Protein AF-W1Y7B3-F1 (afdb_monomer_lite)

InterPro domains:
  IPR020094 Pseudouridine synthase TruA/RsuA/RluB/E/F, N-terminal [G3DSA:3.30.70.580] (31-47)
  IPR020103 Pseudouridine synthase, catalytic domain superfamily [SSF55120] (1-49)
  IPR042092 Pseudouridine synthase, RsuA/RluB/E/F, catalytic domain [G3DSA:3.30.70.1560] (1-30)

Structure (mmCIF, N/CA/C/O backbone):
data_AF-W1Y7B3-F1
#
_entry.id   AF-W1Y7B3-F1
#
loop_
_atom_site.group_PDB
_atom_site.id
_atom_site.type_symbol
_atom_site.label_atom_id
_atom_site.label_alt_id
_atom_site.label_comp_id
_atom_site.label_asym_id
_atom_site.label_entity_id
_atom_site.label_seq_id
_atom_site.pdbx_PDB_ins_code
_atom_site.Cartn_x
_atom_site.Cartn_y
_atom_site.Cartn_z
_atom_site.occupancy
_atom_site.B_iso_or_equiv
_atom_site.auth_seq_id
_atom_site.auth_comp_id
_atom_site.auth_asym_id
_atom_site.auth_atom_id
_atom_site.pdbx_PDB_model_num
ATOM 1 N N . GLU A 1 1 ? -10.533 3.707 -7.830 1.00 83.62 1 GLU A N 1
ATOM 2 C CA . GLU A 1 1 ? -10.861 4.738 -6.817 1.00 83.62 1 GLU A CA 1
ATOM 3 C C . GLU A 1 1 ? -9.845 4.682 -5.679 1.00 83.62 1 GLU A C 1
ATOM 5 O O . GLU A 1 1 ? -8.873 3.946 -5.804 1.00 83.62 1 GLU A O 1
ATOM 10 N N . GLY A 1 2 ? -10.028 5.457 -4.611 1.00 88.88 2 GLY A N 1
ATOM 11 C CA . GLY A 1 2 ? -9.074 5.545 -3.501 1.00 88.88 2 GLY A CA 1
ATOM 12 C C . GLY A 1 2 ? -9.323 6.772 -2.633 1.00 88.88 2 GLY A C 1
ATOM 13 O O . GLY A 1 2 ? -8.405 7.552 -2.392 1.00 88.88 2 GLY A O 1
ATOM 14 N N . ARG A 1 3 ? -10.583 7.001 -2.241 1.00 94.75 3 ARG A N 1
ATOM 15 C CA . ARG A 1 3 ? -10.945 8.158 -1.410 1.00 94.75 3 ARG A CA 1
ATOM 16 C C . ARG A 1 3 ? -10.393 7.984 0.009 1.00 94.75 3 ARG A C 1
ATOM 18 O O . ARG A 1 3 ? -10.161 6.859 0.457 1.00 94.75 3 ARG A O 1
ATOM 25 N N . ASN A 1 4 ? -10.188 9.099 0.713 1.00 95.69 4 ASN A N 1
ATOM 26 C CA . ASN A 1 4 ? -9.750 9.070 2.109 1.00 95.69 4 ASN A CA 1
ATOM 27 C C . ASN A 1 4 ? -10.708 8.192 2.935 1.00 95.69 4 ASN A C 1
ATOM 29 O O . ASN A 1 4 ? -11.919 8.296 2.773 1.00 95.69 4 ASN A O 1
ATOM 33 N N . HIS A 1 5 ? -10.141 7.274 3.720 1.00 94.62 5 HIS A N 1
ATOM 34 C CA . HIS A 1 5 ? -10.854 6.350 4.615 1.00 94.62 5 HIS A CA 1
ATOM 35 C C . HIS A 1 5 ? -11.964 5.488 3.984 1.00 94.62 5 HIS A C 1
ATOM 37 O O . HIS A 1 5 ? -12.671 4.797 4.708 1.00 94.62 5 HIS A O 1
ATOM 43 N N . GLN A 1 6 ? -12.037 5.394 2.652 1.00 96.81 6 GLN A N 1
ATOM 44 C CA . GLN A 1 6 ? -13.123 4.723 1.926 1.00 96.81 6 GLN A CA 1
ATOM 45 C C . GLN A 1 6 ? -13.483 3.337 2.485 1.00 96.81 6 GLN A C 1
ATOM 47 O O . GLN A 1 6 ? -14.643 3.080 2.785 1.00 96.81 6 GLN A O 1
ATOM 52 N N . VAL A 1 7 ? -12.496 2.453 2.666 1.00 95.50 7 VAL A N 1
ATOM 53 C CA . VAL A 1 7 ? -12.729 1.087 3.173 1.00 95.50 7 VAL A CA 1
ATOM 54 C C . VAL A 1 7 ? -13.204 1.090 4.629 1.00 95.50 7 VAL A C 1
ATOM 56 O O . VAL A 1 7 ? -14.105 0.330 4.975 1.00 95.50 7 VAL A O 1
ATOM 59 N N . LYS A 1 8 ? -12.630 1.958 5.473 1.00 96.69 8 LYS A N 1
ATOM 60 C CA . LYS A 1 8 ? -13.012 2.068 6.888 1.00 96.69 8 LYS A CA 1
ATOM 61 C C . LYS A 1 8 ? -14.445 2.575 7.021 1.00 96.69 8 LYS A C 1
ATOM 63 O O . LYS A 1 8 ? -15.237 1.951 7.717 1.00 96.69 8 LYS A O 1
ATOM 68 N N . ASP A 1 9 ? -14.791 3.626 6.284 1.00 97.00 9 ASP A N 1
ATOM 69 C CA . ASP A 1 9 ? -16.125 4.223 6.307 1.00 97.00 9 ASP A CA 1
ATOM 70 C C . ASP A 1 9 ? -17.182 3.259 5.756 1.00 97.00 9 ASP A C 1
ATOM 72 O O . ASP A 1 9 ? -18.290 3.175 6.282 1.00 97.00 9 ASP A O 1
ATOM 76 N N . MET A 1 10 ? -16.854 2.503 4.702 1.00 97.06 10 MET A N 1
ATOM 77 C CA . MET A 1 10 ? -17.752 1.490 4.140 1.00 97.06 10 MET A CA 1
ATOM 78 C C . MET A 1 10 ? -18.071 0.383 5.147 1.00 97.06 10 MET A C 1
ATOM 80 O O . MET A 1 10 ? -19.236 0.024 5.303 1.00 97.06 10 MET A O 1
ATOM 84 N N . LEU A 1 11 ? -17.057 -0.140 5.838 1.00 97.38 11 LEU A N 1
ATOM 85 C CA . LEU A 1 11 ? -17.230 -1.222 6.806 1.00 97.38 11 LEU A CA 1
ATOM 86 C C . LEU A 1 11 ? -17.871 -0.728 8.116 1.00 97.38 11 LEU A C 1
ATOM 88 O O . LEU A 1 11 ? -18.757 -1.386 8.660 1.00 97.38 11 LEU A O 1
ATOM 92 N N . GLN A 1 12 ? -17.551 0.492 8.556 1.00 97.31 12 GLN A N 1
ATOM 93 C CA . GLN A 1 12 ? -18.224 1.134 9.686 1.00 97.31 12 GLN A CA 1
ATOM 94 C C . GLN A 1 12 ? -19.729 1.313 9.437 1.00 97.31 12 GLN A C 1
ATOM 96 O O . GLN A 1 12 ? -20.527 1.064 10.338 1.00 97.31 12 GLN A O 1
ATOM 101 N N . LYS A 1 13 ? -20.138 1.693 8.217 1.00 97.62 13 LYS A N 1
ATOM 102 C CA . LYS A 1 13 ? -21.560 1.855 7.855 1.00 97.62 13 LYS A CA 1
ATOM 103 C C . LYS A 1 13 ? -22.383 0.574 7.990 1.00 97.62 13 LYS A C 1
ATOM 105 O O . LYS A 1 13 ? -23.590 0.667 8.179 1.00 97.62 13 LYS A O 1
ATOM 110 N N . VAL A 1 14 ? -21.750 -0.596 7.904 1.00 97.75 14 VAL A N 1
ATOM 111 C CA . VAL A 1 14 ? -22.403 -1.903 8.091 1.00 97.75 14 VAL A CA 1
ATOM 112 C C . VAL A 1 14 ? -22.150 -2.501 9.482 1.00 97.75 14 VAL A C 1
ATOM 114 O O . VAL A 1 14 ? -22.415 -3.678 9.699 1.00 97.75 14 VAL A O 1
ATOM 117 N N . GLY A 1 15 ? -21.643 -1.706 10.432 1.00 97.31 15 GLY A N 1
ATOM 118 C CA . GLY A 1 15 ? -21.410 -2.138 11.814 1.00 97.31 15 GLY A CA 1
ATOM 119 C C . GLY A 1 15 ? -20.172 -3.017 12.010 1.00 97.31 15 GLY A C 1
ATOM 120 O O . GLY A 1 15 ? -20.047 -3.661 13.048 1.00 97.31 15 GLY A O 1
ATOM 121 N N . LEU A 1 16 ? -19.253 -3.045 11.041 1.00 97.50 16 LEU A N 1
ATOM 122 C CA . LEU A 1 16 ? -18.016 -3.828 11.083 1.00 97.50 16 LEU A CA 1
ATOM 123 C C . LEU A 1 16 ? -16.806 -2.881 11.159 1.00 97.50 16 LEU A C 1
ATOM 125 O O . LEU A 1 16 ? -16.183 -2.598 10.140 1.00 97.50 16 LEU A O 1
ATOM 129 N N . PRO A 1 17 ? -16.461 -2.319 12.329 1.00 95.75 17 PRO A N 1
ATOM 130 C CA . PRO A 1 17 ? -15.322 -1.412 12.431 1.00 95.75 17 PRO A CA 1
ATOM 131 C C . PRO A 1 17 ? -14.002 -2.117 12.074 1.00 95.75 17 PRO A C 1
ATOM 133 O O . PRO A 1 17 ? -13.761 -3.261 12.457 1.00 95.75 17 PRO A O 1
ATOM 136 N N . VAL A 1 18 ? -13.133 -1.420 11.338 1.00 97.19 18 VAL A N 1
ATOM 137 C CA . VAL A 1 18 ? -11.843 -1.955 10.875 1.00 97.19 18 VAL A CA 1
ATOM 138 C C . VAL A 1 18 ? -10.750 -1.680 11.899 1.00 97.19 18 VAL A C 1
ATOM 140 O O . VAL A 1 18 ? -10.372 -0.524 12.090 1.00 97.19 18 VAL A O 1
ATOM 143 N N . ASP A 1 19 ? -10.192 -2.740 12.477 1.00 96.81 19 ASP A N 1
ATOM 144 C CA . ASP A 1 19 ? -9.048 -2.660 13.394 1.00 96.81 19 ASP A CA 1
ATOM 145 C C . ASP A 1 19 ? -7.712 -2.507 12.639 1.00 96.81 19 ASP A C 1
ATOM 147 O O . ASP A 1 19 ? -6.957 -1.556 12.846 1.00 96.81 19 ASP A O 1
ATOM 151 N N . LYS A 1 20 ? -7.462 -3.374 11.646 1.00 96.19 20 LYS A N 1
ATOM 152 C CA . LYS A 1 20 ? -6.260 -3.337 10.800 1.00 96.19 20 LYS A CA 1
ATOM 153 C C . LYS A 1 20 ? -6.621 -3.328 9.320 1.00 96.19 20 LYS A C 1
ATOM 155 O O . LYS A 1 20 ? -7.414 -4.140 8.854 1.00 96.19 20 LYS A O 1
ATOM 160 N N . LEU A 1 21 ? -5.995 -2.422 8.568 1.00 95.69 21 LEU A N 1
ATOM 161 C CA . LEU A 1 21 ? -6.115 -2.340 7.114 1.00 95.69 21 LEU A CA 1
ATOM 162 C C . LEU A 1 21 ? -4.723 -2.368 6.493 1.00 95.69 21 LEU A C 1
ATOM 164 O O . LEU A 1 21 ? -3.876 -1.533 6.807 1.00 95.69 21 LEU A O 1
ATOM 168 N N . THR A 1 22 ? -4.486 -3.317 5.597 1.00 93.38 22 THR A N 1
ATOM 169 C CA . THR A 1 22 ? -3.224 -3.442 4.867 1.00 93.38 22 THR A CA 1
ATOM 170 C C . THR A 1 22 ? -3.528 -3.645 3.390 1.00 93.38 22 THR A C 1
ATOM 172 O O . THR A 1 22 ? -4.461 -4.359 3.033 1.00 93.38 22 THR A O 1
ATOM 175 N N . ARG A 1 23 ? -2.771 -2.971 2.521 1.00 93.88 23 ARG A N 1
ATOM 176 C CA . ARG A 1 23 ? -2.874 -3.147 1.071 1.00 93.88 23 ARG A CA 1
ATOM 177 C C . ARG A 1 23 ? -1.809 -4.135 0.627 1.00 93.88 23 ARG A C 1
ATOM 179 O O . ARG A 1 23 ? -0.640 -3.775 0.566 1.00 93.88 23 ARG A O 1
ATOM 186 N N . GLU A 1 24 ? -2.229 -5.345 0.297 1.00 92.50 24 GLU A N 1
ATOM 187 C CA . GLU A 1 24 ? -1.316 -6.427 -0.090 1.00 92.50 24 GLU A CA 1
ATOM 188 C C . GLU A 1 24 ? -1.018 -6.458 -1.591 1.00 92.50 24 GLU A C 1
ATOM 190 O O . GLU A 1 24 ? -0.008 -7.017 -2.011 1.00 92.50 24 GLU A O 1
ATOM 195 N N . GLN A 1 25 ? -1.884 -5.852 -2.409 1.00 91.19 25 GLN A N 1
ATOM 196 C CA . GLN A 1 25 ? -1.758 -5.875 -3.863 1.00 91.19 25 GLN A CA 1
ATOM 197 C C . GLN A 1 25 ? -2.155 -4.543 -4.499 1.00 91.19 25 GLN A C 1
ATOM 199 O O . GLN A 1 25 ? -3.014 -3.806 -4.001 1.00 91.19 25 GLN A O 1
ATOM 204 N N . TYR A 1 26 ? -1.524 -4.237 -5.630 1.00 89.69 26 TYR A N 1
ATOM 205 C CA . TYR A 1 26 ? -1.897 -3.128 -6.502 1.00 89.69 26 TYR A CA 1
ATOM 206 C C . TYR A 1 26 ? -1.578 -3.485 -7.952 1.00 89.69 26 TYR A C 1
ATOM 208 O O . TYR A 1 26 ? -0.441 -3.829 -8.275 1.00 89.69 26 TYR A O 1
ATOM 216 N N . ALA A 1 27 ? -2.576 -3.376 -8.833 1.00 89.75 27 ALA A N 1
ATOM 217 C CA . ALA A 1 27 ? -2.502 -3.906 -10.191 1.00 89.75 27 ALA A CA 1
ATOM 218 C C . ALA A 1 27 ? -2.106 -5.395 -10.176 1.00 89.75 27 ALA A C 1
ATOM 220 O O . ALA A 1 27 ? -2.894 -6.231 -9.752 1.00 89.75 27 ALA A O 1
ATOM 221 N N . PHE A 1 28 ? -0.891 -5.714 -10.613 1.00 88.88 28 PHE A N 1
ATOM 222 C CA . PHE A 1 28 ? -0.344 -7.069 -10.619 1.00 88.88 28 PHE A CA 1
ATOM 223 C C . PHE A 1 28 ? 0.848 -7.265 -9.677 1.00 88.88 28 PHE A C 1
ATOM 225 O O . PHE A 1 28 ? 1.510 -8.302 -9.730 1.00 88.88 28 PHE A O 1
ATOM 232 N N . PHE A 1 29 ? 1.149 -6.259 -8.859 1.00 91.56 29 PHE A N 1
ATOM 233 C CA . PHE A 1 29 ? 2.193 -6.336 -7.850 1.00 91.56 29 PHE A CA 1
ATOM 234 C C . PHE A 1 29 ? 1.622 -6.869 -6.541 1.00 91.56 29 PHE A C 1
ATOM 236 O O . PHE A 1 29 ? 0.523 -6.482 -6.137 1.00 91.56 29 PHE A O 1
ATOM 243 N N . ASP A 1 30 ? 2.410 -7.704 -5.877 1.00 92.19 30 ASP A N 1
ATOM 244 C CA . ASP A 1 30 ? 2.174 -8.228 -4.538 1.00 92.19 30 ASP A CA 1
ATOM 245 C C . ASP A 1 30 ? 3.377 -7.922 -3.624 1.00 92.19 30 ASP A C 1
ATOM 247 O O . ASP A 1 30 ? 4.399 -7.380 -4.061 1.00 92.19 30 ASP A O 1
ATOM 251 N N . LEU A 1 31 ? 3.225 -8.224 -2.334 1.00 93.19 31 LEU A N 1
ATOM 252 C CA . LEU A 1 31 ? 4.263 -8.049 -1.312 1.00 93.19 31 LEU A CA 1
ATOM 253 C C . LEU A 1 31 ? 5.112 -9.315 -1.097 1.00 93.19 31 LEU A C 1
ATOM 255 O O . LEU A 1 31 ? 5.811 -9.420 -0.089 1.00 93.19 31 LEU A O 1
ATOM 259 N N . ILE A 1 32 ? 5.044 -10.303 -1.998 1.00 91.62 32 ILE A N 1
ATOM 260 C CA . ILE A 1 32 ? 5.735 -11.581 -1.800 1.00 91.62 32 ILE A CA 1
ATOM 261 C C . ILE A 1 32 ? 7.248 -11.339 -1.756 1.00 91.62 32 ILE A C 1
ATOM 263 O O . ILE A 1 32 ? 7.836 -10.784 -2.684 1.00 91.62 32 ILE A O 1
ATOM 267 N N . GLY A 1 33 ? 7.878 -11.786 -0.668 1.00 93.06 33 GLY A N 1
ATOM 268 C CA . GLY A 1 33 ? 9.321 -11.662 -0.463 1.00 93.06 33 GLY A CA 1
ATOM 269 C C . GLY A 1 33 ? 9.794 -10.287 0.019 1.00 93.06 33 GLY A C 1
ATOM 270 O O . GLY A 1 33 ? 10.993 -10.040 -0.034 1.00 93.06 33 GLY A O 1
ATOM 271 N N . LEU A 1 34 ? 8.893 -9.409 0.477 1.00 94.62 34 LEU A N 1
ATOM 272 C CA . LEU A 1 34 ? 9.235 -8.124 1.097 1.00 94.62 34 LEU A CA 1
ATOM 273 C C . LEU A 1 34 ? 8.807 -8.095 2.568 1.00 94.62 34 LEU A C 1
ATOM 275 O O . LEU A 1 34 ? 7.674 -8.450 2.899 1.00 94.62 34 LEU A O 1
ATOM 279 N N . GLN A 1 35 ? 9.691 -7.627 3.447 1.00 94.88 35 GLN A N 1
ATOM 280 C CA . GLN A 1 35 ? 9.353 -7.307 4.833 1.00 94.88 35 GLN A CA 1
ATOM 281 C C . GLN A 1 35 ? 8.824 -5.874 4.979 1.00 94.88 35 GLN A C 1
ATOM 283 O O . GLN A 1 35 ? 8.937 -5.029 4.088 1.00 94.88 35 GLN A O 1
ATOM 288 N N . SER A 1 36 ? 8.221 -5.580 6.134 1.00 94.00 36 SER A N 1
ATOM 289 C CA . SER A 1 36 ? 7.721 -4.237 6.435 1.00 94.00 36 SER A CA 1
ATOM 290 C C . SER A 1 36 ? 8.855 -3.210 6.397 1.00 94.00 36 SER A C 1
ATOM 292 O O . SER A 1 36 ? 9.834 -3.335 7.125 1.00 94.00 36 SER A O 1
ATOM 294 N N . GLY A 1 37 ? 8.690 -2.167 5.582 1.00 95.06 37 GLY A N 1
ATOM 295 C CA . GLY A 1 37 ? 9.696 -1.121 5.374 1.00 95.06 37 GLY A CA 1
ATOM 296 C C . GLY A 1 37 ? 10.658 -1.395 4.216 1.00 95.06 37 GLY A C 1
ATOM 297 O O . GLY A 1 37 ? 11.364 -0.482 3.792 1.00 95.06 37 GLY A O 1
ATOM 298 N N . GLU A 1 38 ? 10.656 -2.605 3.656 1.00 96.50 38 GLU A N 1
ATOM 299 C CA . GLU A 1 38 ? 11.462 -2.927 2.484 1.00 96.50 38 GLU A CA 1
ATOM 300 C C . GLU A 1 38 ? 10.798 -2.465 1.187 1.00 96.50 38 GLU A C 1
ATOM 302 O O . GLU A 1 38 ? 9.576 -2.336 1.066 1.00 96.50 38 GLU A O 1
ATOM 307 N N . TYR A 1 39 ? 11.631 -2.246 0.176 1.00 95.62 39 TYR A N 1
ATOM 308 C CA . TYR A 1 39 ? 11.191 -1.977 -1.180 1.00 95.62 39 TYR A CA 1
ATOM 309 C C . TYR A 1 39 ? 12.101 -2.691 -2.173 1.00 95.62 39 TYR A C 1
ATOM 311 O O . TYR A 1 39 ? 13.277 -2.942 -1.910 1.00 95.62 39 TYR A O 1
ATOM 319 N N . ARG A 1 40 ? 11.564 -2.966 -3.363 1.00 95.12 40 ARG A N 1
ATOM 320 C CA . ARG A 1 40 ? 12.343 -3.456 -4.502 1.00 95.12 40 ARG A CA 1
ATOM 321 C C . ARG A 1 40 ? 12.175 -2.545 -5.702 1.00 95.12 40 ARG A C 1
ATOM 323 O O . ARG A 1 40 ? 11.154 -1.877 -5.863 1.00 95.12 40 ARG A O 1
ATOM 330 N N . LYS A 1 41 ? 13.162 -2.568 -6.593 1.00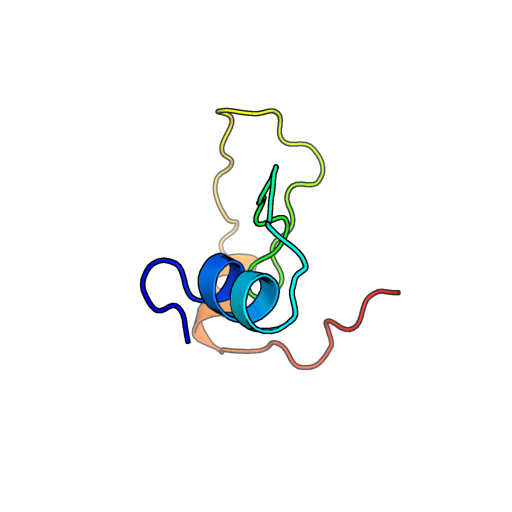 95.88 41 LYS A N 1
ATOM 331 C CA . LYS A 1 41 ? 13.029 -1.943 -7.909 1.00 95.88 41 LYS A CA 1
ATOM 332 C C . LYS A 1 41 ? 12.131 -2.798 -8.802 1.00 95.88 41 LYS A C 1
ATOM 334 O O . LYS A 1 41 ? 12.168 -4.029 -8.753 1.00 95.88 41 LYS A O 1
ATOM 339 N N . LEU A 1 42 ? 11.342 -2.126 -9.632 1.00 94.88 42 LEU A N 1
ATOM 340 C CA . LEU A 1 42 ? 10.605 -2.776 -10.708 1.00 94.88 42 LEU A CA 1
ATOM 341 C C . LEU A 1 42 ? 11.549 -3.072 -11.872 1.00 94.88 42 LEU A C 1
ATOM 343 O O . LEU A 1 42 ? 12.419 -2.268 -12.212 1.00 94.88 42 LEU A O 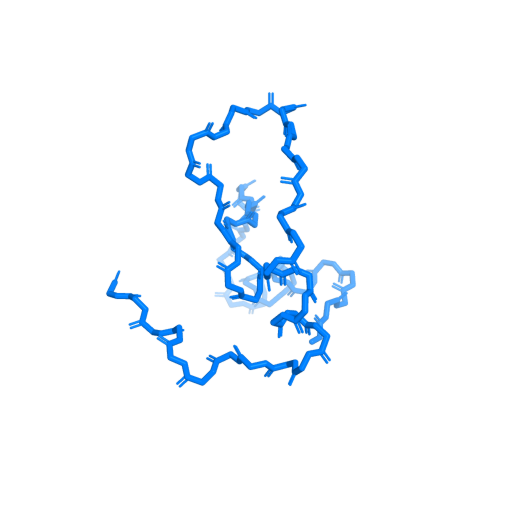1
ATOM 347 N N . THR A 1 43 ? 11.351 -4.217 -12.508 1.00 95.25 43 THR A N 1
ATOM 348 C CA . THR A 1 43 ? 12.048 -4.582 -13.740 1.00 95.25 43 THR A CA 1
ATOM 349 C C . THR A 1 43 ? 11.492 -3.793 -14.928 1.00 95.25 43 THR A C 1
ATOM 351 O O . THR A 1 43 ? 10.336 -3.364 -14.941 1.00 95.25 43 THR A O 1
ATOM 354 N N . GLY A 1 44 ? 12.293 -3.623 -15.984 1.00 96.50 44 GLY A N 1
ATOM 355 C CA . GLY A 1 44 ? 11.847 -2.911 -17.189 1.00 96.50 44 GLY A CA 1
ATOM 356 C C . GLY A 1 44 ? 10.624 -3.553 -17.862 1.00 96.50 44 GLY A C 1
ATOM 357 O O . GLY A 1 44 ? 9.790 -2.846 -18.427 1.00 96.50 44 GLY A O 1
ATOM 358 N N . VAL A 1 45 ? 10.487 -4.879 -17.763 1.00 93.38 45 VAL A N 1
ATOM 359 C CA . VAL A 1 45 ? 9.328 -5.629 -18.274 1.00 93.38 45 VAL A CA 1
ATOM 360 C C . VAL A 1 45 ? 8.067 -5.285 -17.479 1.00 93.38 45 VAL A C 1
ATOM 362 O O . VAL A 1 45 ? 7.040 -4.964 -18.075 1.00 93.38 45 VAL A O 1
ATOM 365 N N . GLU A 1 46 ? 8.155 -5.269 -16.147 1.00 92.75 46 GLU A N 1
ATOM 366 C CA . GLU A 1 46 ? 7.045 -4.872 -15.272 1.00 92.75 46 GLU A CA 1
ATOM 367 C C . GLU A 1 46 ? 6.602 -3.429 -15.543 1.00 92.75 46 GLU A C 1
ATOM 369 O O . GLU A 1 46 ? 5.409 -3.160 -15.656 1.00 92.75 46 GLU A O 1
ATOM 374 N N . VAL A 1 47 ? 7.546 -2.500 -15.726 1.00 94.62 47 VAL A N 1
ATOM 375 C CA . VAL A 1 47 ? 7.221 -1.098 -16.039 1.00 94.62 47 VAL A CA 1
ATOM 376 C C . VAL A 1 47 ? 6.490 -0.980 -17.376 1.00 94.62 47 VAL A C 1
ATOM 378 O O . VAL A 1 47 ? 5.476 -0.284 -17.462 1.00 94.62 47 VAL A O 1
ATOM 381 N N . LYS A 1 48 ? 6.977 -1.657 -18.425 1.00 94.12 48 LYS A N 1
ATOM 382 C CA . LYS A 1 48 ? 6.314 -1.672 -19.741 1.00 94.12 48 LYS A CA 1
ATOM 383 C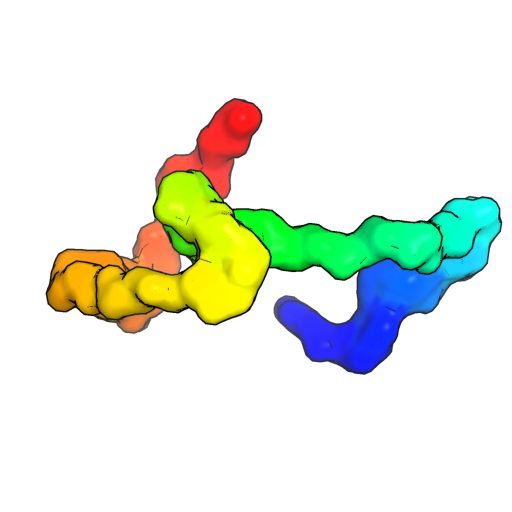 C . LYS A 1 48 ? 4.891 -2.219 -19.635 1.00 94.12 48 LYS A C 1
ATOM 385 O O . LYS A 1 48 ? 3.967 -1.617 -20.175 1.00 94.12 48 LYS A O 1
ATOM 390 N N . ARG A 1 49 ? 4.709 -3.308 -18.886 1.00 91.69 49 ARG A N 1
ATOM 391 C CA . ARG A 1 49 ? 3.400 -3.927 -18.661 1.00 91.69 49 ARG A CA 1
ATOM 392 C C . ARG A 1 49 ? 2.431 -3.010 -17.916 1.00 91.69 49 ARG A C 1
ATOM 394 O O . ARG A 1 49 ? 1.284 -2.877 -18.332 1.00 91.69 49 ARG A O 1
ATOM 401 N N . LEU A 1 50 ? 2.896 -2.351 -16.852 1.00 92.44 50 LEU A N 1
ATOM 402 C CA . LEU A 1 50 ? 2.090 -1.398 -16.086 1.00 92.44 50 LEU A CA 1
ATOM 403 C C . LEU A 1 50 ? 1.607 -0.243 -16.970 1.00 92.44 50 LEU A C 1
ATOM 405 O O . LEU A 1 50 ? 0.431 0.105 -16.938 1.00 92.44 50 LEU A O 1
ATOM 409 N N . LYS A 1 51 ? 2.494 0.309 -17.806 1.00 93.12 51 LYS A N 1
ATOM 410 C CA . LYS A 1 51 ? 2.150 1.390 -18.744 1.00 93.12 51 LYS A CA 1
ATOM 411 C C . LYS A 1 51 ? 1.123 0.966 -19.793 1.00 93.12 51 LYS A C 1
ATOM 413 O O . LYS A 1 51 ? 0.273 1.770 -20.156 1.00 93.12 51 LYS A 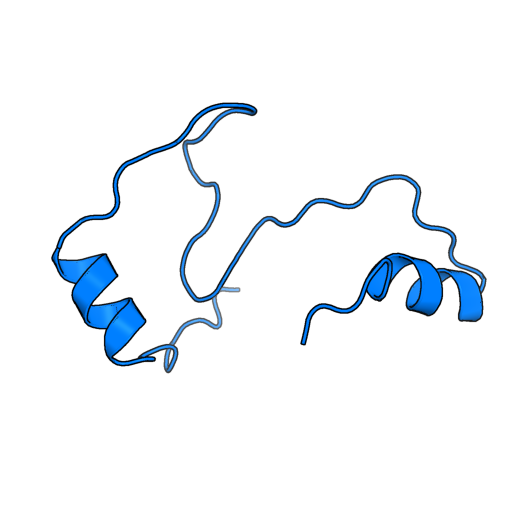O 1
ATOM 418 N N . ALA A 1 52 ? 1.181 -0.283 -20.248 1.00 92.50 52 ALA A N 1
ATOM 419 C CA . ALA A 1 52 ? 0.206 -0.844 -21.180 1.00 92.50 52 ALA A CA 1
ATOM 420 C C . ALA A 1 52 ? -1.160 -1.149 -20.531 1.00 92.50 52 ALA A C 1
ATOM 422 O O . ALA A 1 52 ? -2.082 -1.543 -21.239 1.00 92.50 52 ALA A O 1
ATOM 423 N N . GLN A 1 53 ? -1.288 -0.991 -19.205 1.00 85.44 53 GLN A N 1
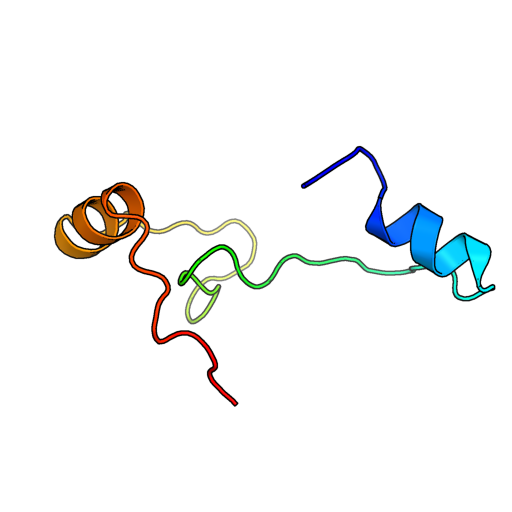ATOM 424 C CA . GLN A 1 53 ? -2.478 -1.352 -18.425 1.00 85.44 53 GLN A CA 1
ATOM 425 C C . GLN A 1 53 ? -2.931 -2.803 -18.661 1.00 85.44 53 GLN A C 1
ATOM 427 O O . GLN A 1 53 ? -4.118 -3.130 -18.606 1.00 85.44 53 GLN A O 1
ATOM 432 N N . ASP A 1 54 ? -1.974 -3.691 -18.939 1.00 82.19 54 ASP A N 1
ATOM 433 C CA . ASP A 1 54 ? -2.267 -5.089 -19.228 1.00 82.19 54 ASP A CA 1
ATOM 434 C C . ASP A 1 54 ? -2.439 -5.899 -17.936 1.00 82.19 54 ASP A C 1
ATOM 436 O O . ASP A 1 54 ? -1.534 -6.588 -17.448 1.00 82.19 54 ASP A O 1
ATOM 440 N N . TYR A 1 55 ? -3.646 -5.788 -17.382 1.00 79.50 55 TYR A N 1
ATOM 441 C CA . TYR A 1 55 ? -4.096 -6.490 -16.180 1.00 79.50 55 TYR A CA 1
ATOM 442 C C . TYR A 1 55 ? -4.865 -7.781 -16.495 1.00 79.50 55 TYR A C 1
ATOM 444 O O . TYR A 1 55 ? -5.373 -8.423 -15.576 1.00 79.50 55 TYR A O 1
ATOM 452 N N . LYS A 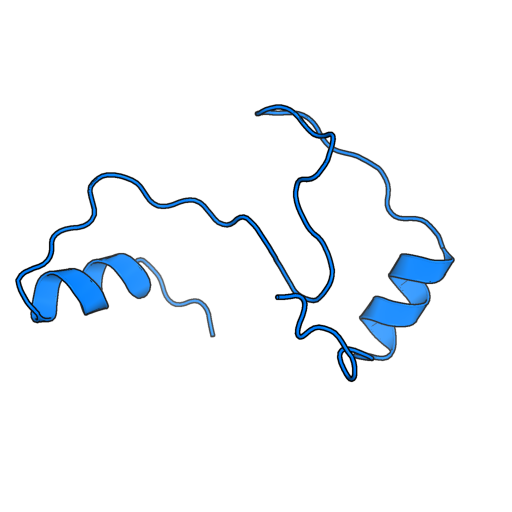1 56 ? -4.965 -8.169 -17.778 1.00 64.75 56 LYS A N 1
ATOM 453 C CA . LYS A 1 56 ? -6.008 -9.071 -18.309 1.00 64.75 56 LYS A CA 1
ATOM 454 C C . LYS A 1 56 ? -6.029 -10.493 -17.728 1.00 64.75 56 LYS A C 1
ATOM 456 O O . LYS A 1 56 ? -6.994 -11.205 -17.961 1.00 64.75 56 LYS A O 1
ATOM 461 N N . ASN A 1 57 ? -5.035 -10.883 -16.925 1.00 58.62 57 ASN A N 1
ATOM 462 C CA . ASN A 1 57 ? -4.890 -12.246 -16.400 1.00 58.62 57 ASN A CA 1
ATOM 463 C C . ASN A 1 57 ? -4.651 -12.343 -14.877 1.00 58.62 57 ASN A C 1
ATOM 465 O O . ASN A 1 57 ? -4.315 -13.420 -14.386 1.00 58.62 57 ASN A O 1
ATOM 469 N N . TYR A 1 58 ? -4.825 -11.268 -14.098 1.00 59.34 58 TYR A N 1
ATOM 470 C CA . TYR A 1 58 ? -4.638 -11.325 -12.638 1.00 59.34 58 TYR A CA 1
ATOM 471 C C . TYR A 1 58 ? -5.942 -11.598 -11.898 1.00 59.34 58 TYR A C 1
ATOM 473 O O . TYR A 1 58 ? -6.531 -10.739 -11.253 1.00 59.34 58 TYR A O 1
ATOM 481 N N . ARG A 1 59 ? -6.372 -12.853 -11.988 1.00 54.56 59 ARG A N 1
ATOM 482 C CA . ARG A 1 59 ? -7.294 -13.474 -11.039 1.00 54.56 59 ARG A CA 1
ATOM 483 C C . ARG A 1 59 ? -6.562 -14.691 -10.475 1.00 54.56 59 ARG A C 1
ATOM 485 O O . ARG A 1 59 ? -6.827 -15.819 -10.876 1.00 54.56 59 ARG A O 1
ATOM 492 N N . ARG A 1 60 ? -5.520 -14.467 -9.665 1.00 58.66 60 ARG A N 1
ATOM 493 C CA . ARG A 1 60 ? -4.897 -15.580 -8.933 1.00 58.66 60 ARG A CA 1
ATOM 494 C C . ARG A 1 60 ? -5.792 -15.921 -7.741 1.00 58.66 60 ARG A C 1
ATOM 496 O O . ARG A 1 60 ? -6.297 -15.010 -7.094 1.00 58.66 60 ARG A O 1
ATOM 503 N N . LYS A 1 61 ? -6.039 -17.229 -7.612 1.00 46.59 61 LYS A N 1
ATOM 504 C CA . LYS A 1 61 ? -6.841 -17.917 -6.592 1.00 46.59 61 LYS A CA 1
ATOM 505 C C . LYS A 1 61 ? -6.601 -17.391 -5.186 1.00 46.59 61 LYS A C 1
ATOM 507 O O . LYS A 1 61 ? -5.419 -17.129 -4.880 1.00 46.59 61 LYS A O 1
#

Sequence (61 aa):
EGRNHQVKDMLQKVGLPVDKLTREQYAFFDLIGLQSGEYRKLTGVEVKRLKAQDYKNYRRK

Secondary structure (DSSP, 8-state):
---TTHHHHHHHHTT---S-----EETTEE-TT--TT---PPPHHHHHHHHTT--TT----

Foldseek 3Di:
DDDVCVVQVVCVVVVRGDPDDDDQDDLHDGCPPHDPPDDDDDDPVRVVCVVVSPSPPPPDD

Organism: NCBI:txid408170

Radius of gyration: 15.21 Å; chains: 1; bounding box: 35×27×35 Å

pLDDT: mean 90.01, std 11.6, range [46.59, 97.75]